Protein AF-A0A4P0Y7L8-F1 (afdb_monomer_lite)

Organism: Klebsiella pneumoniae (NCBI:txid573)

pLDDT: mean 79.41, std 16.51, range [43.91, 97.44]

InterPro domains:
  IPR002771 Multiple antibiotic resistance (MarC)-related [PF01914] (6-114)
  IPR002771 Multiple antibiotic resistance (MarC)-related [PTHR33508] (1-113)

Foldseek 3Di:
DVVVVVVVVVVCVVVCVVVVVVVVVVVLCVVCVPPDPVRSVVVVVVVVVVVVVCVVCCVVVVVVVCVVVVNDPVRVVVVVVVVVVVVVVCVVVVDPDCPCPPVVVVVVVVVPPPVVVVVVVVVVVVVVVVVVPPPPPDD

Radius of gyration: 27.76 Å; chains: 1; bounding box: 78×72×40 Å

Sequence (139 aa):
MFDLFKAIGLGLAVLLPLANPLTTVALFLGLAGNMNNAERNKQALMASVYVFAILMVSWYAGQVVMNTFGISIPGLRIAGGLIVAFIGFRMLFPQQKAHDSMEAKIKSEELQDEPTRQYRLCAAGDAKHRRSGHHRDDY

Secondary structure (DSSP, 8-state):
-HHHHHHHHHHHHHHHHHH-HHHHHHHHHHHHTT--HHHHHHHHHHHHHHHHHHHHHHHHHHHHHHHHHT--HHHHHHHHHHHHHHHHHHHHS------TTSHHHHHHHHHHHHHHHHHHHHHHHHHHHHTTSSS----

Structure (mmCIF, N/CA/C/O backbone):
data_AF-A0A4P0Y7L8-F1
#
_entry.id   AF-A0A4P0Y7L8-F1
#
loop_
_atom_site.group_PDB
_atom_site.id
_atom_site.type_symbol
_atom_site.label_atom_id
_atom_site.label_alt_id
_atom_site.label_comp_id
_atom_site.label_asym_id
_atom_site.label_entity_id
_atom_site.label_seq_id
_atom_site.pdbx_PDB_ins_code
_atom_site.Cartn_x
_atom_site.Cartn_y
_atom_site.Cartn_z
_atom_site.occupancy
_atom_site.B_iso_or_equiv
_atom_site.auth_seq_id
_atom_site.auth_comp_id
_atom_site.auth_asym_id
_atom_site.auth_atom_id
_atom_site.pdbx_PDB_model_num
ATOM 1 N N . MET A 1 1 ? 18.597 -17.460 10.530 1.00 76.44 1 MET A N 1
ATOM 2 C CA . MET A 1 1 ? 17.924 -16.587 11.526 1.00 76.44 1 MET A CA 1
ATOM 3 C C . MET A 1 1 ? 18.079 -15.109 11.184 1.00 76.44 1 MET A C 1
ATOM 5 O O . MET A 1 1 ? 17.065 -14.437 11.080 1.00 76.44 1 MET A O 1
ATOM 9 N N . PHE A 1 2 ? 19.293 -14.597 10.944 1.00 83.75 2 PHE A N 1
ATOM 10 C CA . PHE A 1 2 ? 19.510 -13.181 10.591 1.00 83.75 2 PHE A CA 1
ATOM 11 C C . PHE A 1 2 ? 18.791 -12.721 9.306 1.00 83.75 2 PHE A C 1
ATOM 13 O O . PHE A 1 2 ? 18.244 -11.621 9.280 1.00 83.75 2 PHE A O 1
ATOM 20 N N . ASP A 1 3 ? 18.698 -13.571 8.280 1.00 91.00 3 ASP A N 1
ATOM 21 C CA . ASP A 1 3 ? 17.967 -13.240 7.043 1.00 91.00 3 ASP A CA 1
ATOM 22 C C . ASP A 1 3 ? 16.465 -13.054 7.264 1.00 91.00 3 ASP A C 1
ATOM 24 O O . ASP A 1 3 ? 15.845 -12.190 6.649 1.00 91.00 3 ASP A O 1
ATOM 28 N N . LEU A 1 4 ? 15.886 -13.815 8.197 1.00 89.81 4 LEU A N 1
ATOM 29 C CA . LEU A 1 4 ? 14.484 -13.686 8.579 1.00 89.81 4 LEU A CA 1
ATOM 30 C C . LEU A 1 4 ? 14.231 -12.332 9.249 1.00 89.81 4 LEU A C 1
ATOM 32 O O . LEU A 1 4 ? 13.300 -11.626 8.872 1.00 89.81 4 LEU A O 1
ATOM 36 N N . PHE A 1 5 ? 15.095 -11.932 10.187 1.00 91.50 5 PHE A N 1
ATOM 37 C CA . PHE A 1 5 ? 15.006 -10.613 10.822 1.00 91.50 5 PHE A CA 1
ATOM 38 C C . PHE A 1 5 ? 15.147 -9.481 9.804 1.00 91.50 5 PHE A C 1
ATOM 40 O O . PHE A 1 5 ? 14.408 -8.501 9.869 1.00 91.50 5 PHE A O 1
ATOM 47 N N . LYS A 1 6 ? 16.046 -9.630 8.827 1.00 91.19 6 LYS A N 1
ATOM 48 C CA . LYS A 1 6 ? 16.237 -8.644 7.761 1.00 91.19 6 LYS A CA 1
ATOM 49 C C . LYS A 1 6 ? 15.017 -8.554 6.841 1.00 91.19 6 LYS A C 1
ATOM 51 O O . LYS A 1 6 ? 14.580 -7.451 6.527 1.00 91.19 6 LYS A O 1
ATOM 56 N N . ALA A 1 7 ? 14.440 -9.691 6.452 1.00 91.50 7 ALA A N 1
ATOM 57 C CA . ALA A 1 7 ? 13.236 -9.736 5.626 1.00 91.50 7 ALA A CA 1
ATOM 58 C C . ALA A 1 7 ? 12.027 -9.112 6.339 1.00 91.50 7 ALA A C 1
ATOM 60 O O . ALA A 1 7 ? 11.323 -8.295 5.750 1.00 91.50 7 ALA A O 1
ATOM 61 N N . ILE A 1 8 ? 11.826 -9.439 7.619 1.00 93.25 8 ILE A N 1
ATOM 62 C CA . ILE A 1 8 ? 10.750 -8.865 8.437 1.00 93.25 8 ILE A CA 1
ATOM 63 C C . ILE A 1 8 ? 10.966 -7.360 8.626 1.00 93.25 8 ILE A C 1
ATOM 65 O O . ILE A 1 8 ? 10.043 -6.580 8.406 1.00 93.25 8 ILE A O 1
ATOM 69 N N . GLY A 1 9 ? 12.186 -6.937 8.971 1.00 93.75 9 GLY A N 1
ATOM 70 C CA . GLY A 1 9 ? 12.519 -5.526 9.167 1.00 93.75 9 GLY A CA 1
ATOM 71 C C . GLY A 1 9 ? 12.298 -4.685 7.908 1.00 93.75 9 GLY A C 1
ATOM 72 O O . GLY A 1 9 ? 11.662 -3.634 7.975 1.00 93.75 9 GLY A O 1
ATOM 73 N N . LEU A 1 10 ? 12.748 -5.171 6.746 1.00 91.56 10 LEU A N 1
ATOM 74 C CA . LEU A 1 10 ? 12.509 -4.504 5.462 1.00 91.56 10 LEU A CA 1
ATOM 75 C C . LEU A 1 10 ? 11.022 -4.486 5.092 1.00 91.56 10 LEU A C 1
ATOM 77 O O . LEU A 1 10 ? 10.522 -3.463 4.629 1.00 91.56 10 LEU A O 1
ATOM 81 N N . GLY A 1 11 ? 10.307 -5.589 5.325 1.00 90.75 11 GLY A N 1
ATOM 82 C CA . GLY A 1 11 ? 8.868 -5.668 5.081 1.00 90.75 11 GLY A CA 1
ATOM 83 C C . GLY A 1 11 ? 8.090 -4.631 5.891 1.00 90.75 11 GLY A C 1
ATOM 84 O O . GLY A 1 11 ? 7.285 -3.894 5.326 1.00 90.75 11 GLY A O 1
ATOM 85 N N . LEU A 1 12 ? 8.379 -4.516 7.190 1.00 91.69 12 LEU A N 1
ATOM 86 C CA . LEU A 1 12 ? 7.750 -3.532 8.074 1.00 91.69 12 LEU A CA 1
ATOM 87 C C . LEU A 1 12 ? 8.082 -2.090 7.674 1.00 91.69 12 LEU A C 1
ATOM 89 O O . LEU A 1 12 ? 7.186 -1.248 7.644 1.00 91.69 12 LEU A O 1
ATOM 93 N N . ALA A 1 13 ? 9.339 -1.814 7.317 1.00 91.19 13 ALA A N 1
ATOM 94 C CA . ALA A 1 13 ? 9.763 -0.488 6.872 1.00 91.19 13 ALA A CA 1
ATOM 95 C C . ALA A 1 13 ? 9.021 -0.024 5.607 1.00 91.19 13 ALA A C 1
ATOM 97 O O . ALA A 1 13 ? 8.693 1.154 5.491 1.00 91.19 13 ALA A O 1
ATOM 98 N N . VAL A 1 14 ? 8.723 -0.940 4.680 1.00 89.88 14 VAL A N 1
ATOM 99 C CA . VAL A 1 14 ? 7.952 -0.635 3.461 1.00 89.88 14 VAL A CA 1
ATOM 100 C C . VAL A 1 14 ? 6.450 -0.542 3.748 1.00 89.88 14 VAL A C 1
ATOM 102 O O . VAL A 1 14 ? 5.770 0.323 3.198 1.00 89.88 14 VAL A O 1
ATOM 105 N N . LEU A 1 15 ? 5.922 -1.404 4.621 1.00 89.25 15 LEU A N 1
ATOM 106 C CA . LEU A 1 15 ? 4.500 -1.426 4.974 1.00 89.25 15 LEU A CA 1
ATOM 107 C C . LEU A 1 15 ? 4.052 -0.186 5.749 1.00 89.25 15 LEU A C 1
ATOM 109 O O . LEU A 1 15 ? 2.923 0.256 5.560 1.00 89.25 15 LEU A O 1
ATOM 113 N N . LEU A 1 16 ? 4.906 0.378 6.605 1.00 89.31 16 LEU A N 1
ATOM 114 C CA . LEU A 1 16 ? 4.543 1.502 7.469 1.00 89.31 16 LEU A CA 1
ATOM 115 C C . LEU A 1 16 ? 4.048 2.743 6.689 1.00 89.31 16 LEU A C 1
ATOM 117 O O . LEU A 1 16 ? 2.930 3.190 6.957 1.00 89.31 16 LEU A O 1
ATOM 121 N N . PRO A 1 17 ? 4.799 3.292 5.712 1.00 85.38 17 PRO A N 1
ATOM 122 C CA . PRO A 1 17 ? 4.315 4.403 4.895 1.00 85.38 17 PRO A CA 1
ATOM 123 C C . PRO A 1 17 ? 3.206 3.981 3.924 1.00 85.38 17 PRO A C 1
ATOM 125 O O . PRO A 1 17 ? 2.338 4.791 3.618 1.00 85.38 17 PRO A O 1
ATOM 128 N N . LEU A 1 18 ? 3.204 2.724 3.463 1.00 86.06 18 LEU A N 1
ATOM 129 C CA . LEU A 1 18 ? 2.196 2.213 2.531 1.00 86.06 18 LEU A CA 1
ATOM 130 C C . LEU A 1 18 ? 0.803 2.132 3.168 1.00 86.06 18 LEU A C 1
ATOM 132 O O . LEU A 1 18 ? -0.176 2.564 2.570 1.00 86.06 18 LEU A O 1
ATOM 136 N N . ALA A 1 19 ? 0.714 1.567 4.372 1.00 89.25 19 ALA A N 1
ATOM 137 C CA . ALA A 1 19 ? -0.543 1.431 5.100 1.00 89.25 19 ALA A CA 1
ATOM 138 C C . ALA A 1 19 ? -0.978 2.747 5.759 1.00 89.25 19 ALA A C 1
ATOM 140 O O . ALA A 1 19 ? -2.155 2.902 6.074 1.00 89.25 19 ALA A O 1
ATOM 141 N N . ASN A 1 20 ? -0.029 3.663 6.003 1.00 90.50 20 ASN A N 1
ATOM 142 C CA . ASN A 1 20 ? -0.222 4.930 6.705 1.00 90.50 20 ASN A CA 1
ATOM 143 C C . ASN A 1 20 ? -1.252 4.820 7.860 1.00 90.50 20 ASN A C 1
ATOM 145 O O . ASN A 1 20 ? -2.337 5.420 7.819 1.00 90.50 20 ASN A O 1
ATOM 149 N N . PRO A 1 21 ? -0.953 3.998 8.885 1.00 89.06 21 PRO A N 1
ATOM 150 C CA . PRO A 1 21 ? -1.917 3.670 9.932 1.00 89.06 21 PRO A CA 1
ATOM 151 C C . PRO A 1 21 ? -2.317 4.900 10.755 1.00 89.06 21 PRO A C 1
ATOM 153 O O . PRO A 1 21 ? -3.459 4.989 11.191 1.00 89.06 21 PRO A O 1
ATOM 156 N N . LEU A 1 22 ? -1.412 5.873 10.919 1.00 90.06 22 LEU A N 1
ATOM 157 C CA . LEU A 1 22 ? -1.674 7.126 11.634 1.00 90.06 22 LEU A CA 1
ATOM 158 C C . LEU A 1 22 ? -2.803 7.928 10.980 1.00 90.06 22 LEU A C 1
ATOM 160 O O . LEU A 1 22 ? -3.785 8.255 11.648 1.00 90.06 22 LEU A O 1
ATOM 164 N N . THR A 1 23 ? -2.702 8.198 9.675 1.00 89.50 23 THR A N 1
ATOM 165 C CA . THR A 1 23 ? -3.762 8.908 8.946 1.00 89.50 23 THR A CA 1
ATOM 166 C C . THR A 1 23 ? -5.051 8.098 8.924 1.00 89.50 23 THR A C 1
ATOM 168 O O . THR A 1 23 ? -6.120 8.663 9.133 1.00 89.50 23 THR A O 1
ATOM 171 N N . THR A 1 24 ? -4.965 6.779 8.739 1.00 89.12 24 THR A N 1
ATOM 172 C CA . THR A 1 24 ? -6.149 5.909 8.696 1.00 89.12 24 THR A CA 1
ATOM 173 C C . THR A 1 24 ? -6.917 5.917 10.019 1.00 89.12 24 THR A C 1
ATOM 175 O O . THR A 1 24 ? -8.140 6.049 10.014 1.00 89.12 24 THR A O 1
ATOM 178 N N . VAL A 1 25 ? -6.226 5.826 11.160 1.00 91.19 25 VAL A N 1
ATOM 179 C CA . VAL A 1 25 ? -6.861 5.877 12.487 1.00 91.19 25 VAL A CA 1
ATOM 180 C C . VAL A 1 25 ? -7.466 7.254 12.754 1.00 91.19 25 VAL A C 1
ATOM 182 O O . VAL A 1 25 ? -8.604 7.325 13.216 1.00 91.19 25 VAL A O 1
ATOM 185 N N . ALA A 1 26 ? -6.747 8.337 12.440 1.00 90.75 26 ALA A N 1
ATOM 186 C CA . ALA A 1 26 ? -7.251 9.698 12.619 1.00 90.75 26 ALA A CA 1
ATOM 187 C C . ALA A 1 26 ? -8.499 9.963 11.759 1.00 90.75 26 ALA A C 1
ATOM 189 O O . ALA A 1 26 ? -9.503 10.464 12.265 1.00 90.75 26 ALA A O 1
ATOM 190 N N . LEU A 1 27 ? -8.466 9.553 10.488 1.00 90.00 27 LEU A N 1
ATOM 191 C CA . LEU A 1 27 ? -9.600 9.644 9.572 1.00 90.00 27 LEU A CA 1
ATOM 192 C C . LEU A 1 27 ? -10.785 8.819 10.077 1.00 90.00 27 LEU A C 1
ATOM 194 O O . LEU A 1 27 ? -11.904 9.320 10.139 1.00 90.00 27 LEU A O 1
ATOM 198 N N . PHE A 1 28 ? -10.547 7.571 10.484 1.00 88.56 28 PHE A N 1
ATOM 199 C CA . PHE A 1 28 ? -11.602 6.715 11.015 1.00 88.56 28 PHE A CA 1
ATOM 200 C C . PHE A 1 28 ? -12.240 7.310 12.270 1.00 88.56 28 PHE A C 1
ATOM 202 O O . PHE A 1 28 ? -13.456 7.259 12.407 1.00 88.56 28 PHE A O 1
ATOM 209 N N . LEU A 1 29 ? -11.451 7.899 13.173 1.00 88.88 29 LEU A N 1
ATOM 210 C CA . LEU A 1 29 ? -11.976 8.529 14.383 1.00 88.88 29 LEU A CA 1
ATOM 211 C C . LEU A 1 29 ? -12.785 9.796 14.065 1.00 88.88 29 LEU A C 1
ATOM 213 O O . LEU A 1 29 ? -13.832 10.004 14.672 1.00 88.88 29 LEU A O 1
ATOM 217 N N . GLY A 1 30 ? -12.346 10.588 13.081 1.00 88.94 30 GLY A N 1
ATOM 218 C CA . GLY A 1 30 ? -13.092 11.745 12.581 1.00 88.94 30 GLY A CA 1
ATOM 219 C C . GLY A 1 30 ? -14.432 11.363 11.946 1.00 88.94 30 GLY A C 1
ATOM 220 O O . GLY A 1 30 ? -15.441 12.007 12.213 1.00 88.94 30 GLY A O 1
ATOM 221 N N . LEU A 1 31 ? -14.467 10.278 11.166 1.00 86.19 31 LEU A N 1
ATOM 222 C CA . LEU A 1 31 ? -15.697 9.771 10.544 1.00 86.19 31 LEU A CA 1
ATOM 223 C C . LEU A 1 31 ? -16.620 9.055 11.543 1.00 86.19 31 LEU A C 1
ATOM 225 O O . LEU A 1 31 ? -17.839 9.114 11.416 1.00 86.19 31 LEU A O 1
ATOM 229 N N . ALA A 1 32 ? -16.052 8.382 12.546 1.00 86.44 32 ALA A N 1
ATOM 230 C CA . ALA A 1 32 ? -16.804 7.598 13.523 1.00 86.44 32 ALA A CA 1
ATOM 231 C C . ALA A 1 32 ? -17.355 8.420 14.700 1.00 86.44 32 ALA A C 1
ATOM 233 O O . ALA A 1 32 ? -18.034 7.849 15.551 1.00 86.44 32 ALA A O 1
ATOM 234 N N . GLY A 1 33 ? -17.084 9.729 14.771 1.00 80.25 33 GLY A N 1
ATOM 235 C CA . GLY A 1 33 ? -17.429 10.574 15.922 1.00 80.25 33 GLY A CA 1
ATOM 236 C C . GLY A 1 33 ? -18.921 10.615 16.280 1.00 80.25 33 GLY A C 1
ATOM 237 O O . GLY A 1 33 ? -19.251 10.784 17.449 1.00 80.25 33 GLY A O 1
ATOM 238 N N . ASN A 1 34 ? -19.813 10.408 15.305 1.00 81.94 34 ASN A N 1
ATOM 239 C CA . ASN A 1 34 ? -21.267 10.386 15.512 1.00 81.94 34 ASN A CA 1
ATOM 240 C C . ASN A 1 34 ? -21.884 8.971 15.435 1.00 81.94 34 ASN A C 1
ATOM 242 O O . ASN A 1 34 ? -23.103 8.832 15.424 1.00 81.94 34 ASN A O 1
ATOM 246 N N . MET A 1 35 ? -21.066 7.915 15.332 1.00 88.12 35 MET A N 1
ATOM 247 C CA . MET A 1 35 ? -21.543 6.534 15.171 1.00 88.12 35 MET A CA 1
ATOM 248 C C . MET A 1 35 ? -21.666 5.830 16.523 1.00 88.12 35 MET A C 1
ATOM 250 O O . MET A 1 35 ? -20.763 5.910 17.360 1.00 88.12 35 MET A O 1
ATOM 254 N N . ASN A 1 36 ? -22.729 5.049 16.720 1.00 89.12 36 ASN A N 1
ATOM 255 C CA . ASN A 1 36 ? -22.820 4.171 17.886 1.00 89.12 36 ASN A CA 1
ATOM 256 C C . ASN A 1 36 ? -21.837 2.982 17.757 1.00 89.12 36 ASN A C 1
ATOM 258 O O . ASN A 1 36 ? -21.418 2.607 16.659 1.00 89.12 36 ASN A O 1
ATOM 262 N N . ASN A 1 37 ? -21.495 2.326 18.871 1.00 87.00 37 ASN A N 1
ATOM 263 C CA . ASN A 1 37 ? -20.534 1.213 18.913 1.00 87.00 37 ASN A CA 1
ATOM 264 C C . ASN A 1 37 ? -20.880 0.075 17.933 1.00 87.00 37 ASN A C 1
ATOM 266 O O . ASN A 1 37 ? -19.991 -0.486 17.291 1.00 87.00 37 ASN A O 1
ATOM 270 N N . ALA A 1 38 ? -22.170 -0.239 17.779 1.00 90.06 38 ALA A N 1
ATOM 271 C CA . ALA A 1 38 ? -22.639 -1.262 16.845 1.00 90.06 38 ALA A CA 1
ATOM 272 C C . ALA A 1 38 ? -22.401 -0.869 15.375 1.00 90.06 38 ALA A C 1
ATOM 274 O O . ALA A 1 38 ? -21.949 -1.689 14.573 1.00 90.06 38 ALA A O 1
ATOM 275 N N . GLU A 1 39 ? -22.655 0.392 15.025 1.00 88.75 39 GLU A N 1
ATOM 276 C CA . GLU A 1 39 ? -22.456 0.917 13.671 1.00 88.75 39 GLU A CA 1
ATOM 277 C C . GLU A 1 39 ? -20.970 1.013 13.339 1.00 88.75 39 GLU A C 1
ATOM 279 O O . GLU A 1 39 ? -20.549 0.612 12.255 1.00 88.75 39 GLU A O 1
ATOM 284 N N . ARG A 1 40 ? -20.158 1.462 14.301 1.00 89.94 40 ARG A N 1
ATOM 285 C CA . ARG A 1 40 ? -18.702 1.531 14.171 1.00 89.94 40 ARG A CA 1
ATOM 286 C C . ARG A 1 40 ? -18.092 0.153 13.909 1.00 89.94 40 ARG A C 1
ATOM 288 O O . ARG A 1 40 ? -17.245 0.020 13.028 1.00 89.94 40 ARG A O 1
ATOM 295 N N . ASN A 1 41 ? -18.542 -0.878 14.628 1.00 91.38 41 ASN A N 1
ATOM 296 C CA . ASN A 1 41 ? -18.055 -2.245 14.431 1.00 91.38 41 ASN A CA 1
ATOM 297 C C . ASN A 1 41 ? -18.502 -2.826 13.080 1.00 91.38 41 ASN A C 1
ATOM 299 O O . ASN A 1 41 ? -17.711 -3.451 12.375 1.00 91.38 41 ASN A O 1
ATOM 303 N N . LYS A 1 42 ? -19.750 -2.561 12.670 1.00 92.88 42 LYS A N 1
ATOM 304 C CA . LYS A 1 42 ? -20.244 -2.940 11.339 1.00 92.88 42 LYS A CA 1
ATOM 305 C C . LYS A 1 42 ? -19.429 -2.269 10.231 1.00 92.88 42 LYS A C 1
ATOM 307 O O . LYS A 1 42 ? -19.064 -2.933 9.265 1.00 92.88 42 LYS A O 1
ATOM 312 N N . GLN A 1 43 ? -19.115 -0.984 10.378 1.00 92.81 43 GLN A N 1
ATOM 313 C CA . GLN A 1 43 ? -18.313 -0.241 9.409 1.00 92.81 43 GLN A CA 1
ATOM 314 C C . GLN A 1 43 ? -16.884 -0.782 9.323 1.00 92.81 43 GLN A C 1
ATOM 316 O O . GLN A 1 43 ? -16.373 -0.963 8.220 1.00 92.81 43 GLN A O 1
ATOM 321 N N . ALA A 1 44 ? -16.262 -1.091 10.464 1.00 91.06 44 ALA A N 1
ATOM 322 C CA . ALA A 1 44 ? -14.944 -1.719 10.501 1.00 91.06 44 ALA A CA 1
ATOM 323 C C . ALA A 1 44 ? -14.948 -3.078 9.781 1.00 91.06 44 ALA A C 1
ATOM 325 O O . ALA A 1 44 ? -14.070 -3.340 8.961 1.00 91.06 44 ALA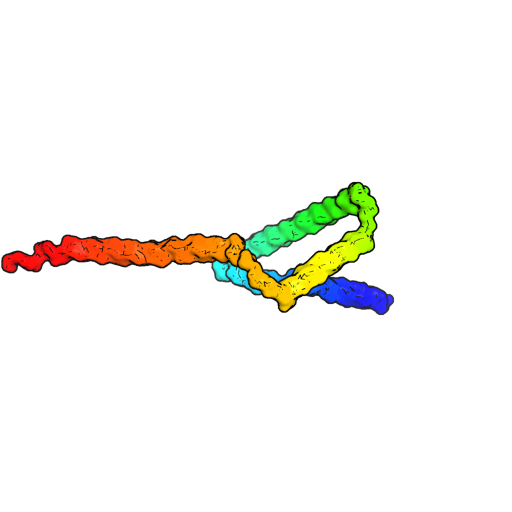 A O 1
ATOM 326 N N . LEU A 1 45 ? -15.975 -3.901 10.014 1.00 95.00 45 LEU A N 1
ATOM 327 C CA . LEU A 1 45 ? -16.125 -5.196 9.353 1.00 95.00 45 LEU A CA 1
ATOM 328 C C . LEU A 1 45 ? -16.307 -5.048 7.839 1.00 95.00 45 LEU A C 1
ATOM 330 O O . LEU A 1 45 ? -15.626 -5.727 7.073 1.00 95.00 45 LEU A O 1
ATOM 334 N N . MET A 1 46 ? -17.168 -4.130 7.394 1.00 94.88 46 MET A N 1
ATOM 335 C CA . MET A 1 46 ? -17.348 -3.852 5.965 1.00 94.88 46 MET A CA 1
ATOM 336 C C . MET A 1 46 ? -16.052 -3.352 5.322 1.00 94.88 46 MET A C 1
ATOM 338 O O . MET A 1 46 ? -15.682 -3.825 4.250 1.00 94.88 46 MET A O 1
ATOM 342 N N . ALA A 1 47 ? -15.319 -2.461 5.994 1.00 92.94 47 ALA A N 1
ATOM 343 C CA . ALA A 1 47 ? -14.019 -1.996 5.525 1.00 92.94 47 ALA A CA 1
ATOM 344 C C . ALA A 1 47 ? -13.021 -3.156 5.379 1.00 92.94 47 ALA A C 1
ATOM 346 O O . ALA A 1 47 ? -12.355 -3.260 4.350 1.00 92.94 47 ALA A O 1
ATOM 347 N N . SER A 1 48 ? -12.955 -4.070 6.353 1.00 94.56 48 SER A N 1
ATOM 348 C CA . SER A 1 48 ? -12.116 -5.270 6.255 1.00 94.56 48 SER A CA 1
ATOM 349 C C . SER A 1 48 ? -12.515 -6.169 5.081 1.00 94.56 48 SER A C 1
ATOM 351 O O . SER A 1 48 ? -11.638 -6.645 4.361 1.00 94.56 48 SER A O 1
ATOM 353 N N . VAL A 1 49 ? -13.817 -6.365 4.845 1.00 97.44 49 VAL A N 1
ATOM 354 C CA . VAL A 1 49 ? -14.320 -7.147 3.702 1.00 97.44 49 VAL A CA 1
ATOM 355 C C . VAL A 1 49 ? -13.938 -6.491 2.376 1.00 97.44 49 VAL A C 1
ATOM 357 O O . VAL A 1 49 ? -13.464 -7.183 1.475 1.00 97.44 49 VAL A O 1
ATOM 360 N N . TYR A 1 50 ? -14.072 -5.169 2.254 1.00 95.81 50 TYR A N 1
ATOM 361 C CA . TYR A 1 50 ? -13.664 -4.450 1.046 1.00 95.81 50 TYR A CA 1
ATOM 362 C C . TYR A 1 50 ? -12.162 -4.549 0.795 1.00 95.81 50 TYR A C 1
ATOM 364 O O . TYR A 1 50 ? -11.759 -4.861 -0.323 1.00 95.81 50 TYR A O 1
ATOM 372 N N . VAL A 1 51 ? -11.331 -4.349 1.822 1.00 94.75 51 VAL A N 1
ATOM 373 C CA . VAL A 1 51 ? -9.874 -4.503 1.698 1.00 94.75 51 VAL A CA 1
ATOM 374 C C . VAL A 1 51 ? -9.526 -5.924 1.261 1.00 94.75 51 VAL A C 1
ATOM 376 O O . VAL A 1 51 ? -8.754 -6.101 0.322 1.00 94.75 51 VAL A O 1
ATOM 379 N N . PHE A 1 52 ? -10.132 -6.938 1.879 1.00 96.69 52 PHE A N 1
ATOM 380 C CA . PHE A 1 52 ? -9.915 -8.331 1.500 1.00 96.69 52 PHE A CA 1
ATOM 381 C C . PHE A 1 52 ? -10.314 -8.607 0.043 1.00 96.69 52 PHE A C 1
ATOM 383 O O . PHE A 1 52 ? -9.540 -9.211 -0.699 1.00 96.69 52 PHE A O 1
ATOM 390 N N . ALA A 1 53 ? -11.480 -8.123 -0.393 1.00 97.44 53 ALA A N 1
ATOM 391 C CA . ALA A 1 53 ? -11.946 -8.283 -1.768 1.00 97.44 53 ALA A CA 1
ATOM 392 C C . ALA A 1 53 ? -11.018 -7.583 -2.775 1.00 97.44 53 ALA A C 1
ATOM 394 O O . ALA A 1 53 ? -10.647 -8.182 -3.783 1.00 97.44 53 ALA A O 1
ATOM 395 N N . ILE A 1 54 ? -10.582 -6.353 -2.484 1.00 96.31 54 ILE A N 1
ATOM 396 C CA . ILE A 1 54 ? -9.640 -5.606 -3.329 1.00 96.31 54 ILE A CA 1
ATOM 397 C C . ILE A 1 54 ? -8.308 -6.351 -3.433 1.00 96.31 54 ILE A C 1
ATOM 399 O O . ILE A 1 54 ? -7.787 -6.499 -4.539 1.00 96.31 54 ILE A O 1
ATOM 403 N N . LEU A 1 55 ? -7.768 -6.853 -2.319 1.00 95.00 55 LEU A N 1
ATOM 404 C CA . LEU A 1 55 ? -6.523 -7.626 -2.315 1.00 95.00 55 LEU A CA 1
ATOM 405 C C . LEU A 1 55 ? -6.662 -8.926 -3.115 1.00 95.00 55 LEU A C 1
ATOM 407 O O . LEU A 1 55 ? -5.783 -9.238 -3.917 1.00 95.00 55 LEU A O 1
ATOM 411 N N . MET A 1 56 ? -7.772 -9.649 -2.949 1.00 97.06 56 MET A N 1
ATOM 412 C CA . MET A 1 56 ? -8.053 -10.878 -3.693 1.00 97.06 56 MET A CA 1
ATOM 413 C C . MET A 1 56 ? -8.126 -10.607 -5.200 1.00 97.06 56 MET A C 1
ATOM 415 O O . MET A 1 56 ? -7.433 -11.257 -5.983 1.00 97.06 56 MET A O 1
ATOM 419 N N . VAL A 1 57 ? -8.933 -9.630 -5.616 1.00 97.31 57 VAL A N 1
ATOM 420 C CA . VAL A 1 57 ? -9.083 -9.270 -7.033 1.00 97.31 57 VAL A CA 1
ATOM 421 C C . VAL A 1 57 ? -7.752 -8.798 -7.607 1.00 97.31 57 VAL A C 1
ATOM 423 O O . VAL A 1 57 ? -7.361 -9.252 -8.678 1.00 97.31 57 VAL A O 1
ATOM 426 N N . SER A 1 58 ? -7.020 -7.949 -6.884 1.00 94.25 58 SER A N 1
ATOM 427 C CA . SER A 1 58 ? -5.712 -7.447 -7.321 1.00 94.25 58 SER A CA 1
ATOM 428 C C . SER A 1 58 ? -4.686 -8.567 -7.469 1.00 94.25 58 SER A C 1
ATOM 430 O O . SER A 1 58 ? -3.869 -8.524 -8.386 1.00 94.25 58 SER A O 1
ATOM 432 N N . TRP A 1 59 ? -4.737 -9.588 -6.610 1.00 93.81 59 TRP A N 1
ATOM 433 C CA . TRP A 1 59 ? -3.867 -10.757 -6.710 1.00 93.81 59 TRP A CA 1
ATOM 434 C C . TRP A 1 59 ? -4.094 -11.523 -8.018 1.00 93.81 59 TRP A C 1
ATOM 436 O O . TRP A 1 59 ? -3.147 -11.755 -8.773 1.00 93.81 59 TRP A O 1
ATOM 446 N N . TYR A 1 60 ? -5.347 -11.874 -8.320 1.00 95.56 60 TYR A N 1
ATOM 447 C CA . TYR A 1 60 ? -5.682 -12.609 -9.544 1.00 95.56 60 TYR A CA 1
ATOM 448 C C . TYR A 1 60 ? -5.486 -11.754 -10.800 1.00 95.56 60 TYR A C 1
ATOM 450 O O . TYR A 1 60 ? -4.845 -12.192 -11.755 1.00 95.56 60 TYR A O 1
ATOM 458 N N . ALA A 1 61 ? -5.977 -10.514 -10.788 1.00 93.81 61 ALA A N 1
ATOM 459 C CA . ALA A 1 61 ? -5.823 -9.585 -11.903 1.00 93.81 61 ALA A CA 1
ATOM 460 C C . ALA A 1 61 ? -4.345 -9.287 -12.187 1.00 93.81 61 ALA A C 1
ATOM 462 O O . ALA A 1 61 ? -3.937 -9.263 -13.345 1.00 93.81 61 ALA A O 1
ATOM 463 N N . GLY A 1 62 ? -3.523 -9.130 -11.145 1.00 91.06 62 GLY A N 1
ATOM 464 C CA . GLY A 1 62 ? -2.086 -8.915 -11.282 1.00 91.06 62 GLY A CA 1
ATOM 465 C C . GLY A 1 62 ? -1.401 -10.046 -12.045 1.00 91.06 62 GLY A C 1
ATOM 466 O O . GLY A 1 62 ? -0.612 -9.775 -12.948 1.00 91.06 62 GLY A O 1
ATOM 467 N N . GLN A 1 63 ? -1.735 -11.307 -11.750 1.00 90.50 63 GLN A N 1
ATOM 468 C CA . GLN A 1 63 ? -1.195 -12.450 -12.498 1.00 90.50 63 GLN A CA 1
ATOM 469 C C . GLN A 1 63 ? -1.602 -12.427 -13.974 1.00 90.50 63 GLN A C 1
ATOM 471 O O . GLN A 1 63 ? -0.749 -12.607 -14.844 1.00 90.50 63 GLN A O 1
ATOM 476 N N . VAL A 1 64 ? -2.880 -12.161 -14.260 1.00 92.00 64 VAL A N 1
ATOM 477 C CA . VAL A 1 64 ? -3.394 -12.078 -15.637 1.00 92.00 64 VAL A CA 1
ATOM 478 C C . VAL A 1 64 ? -2.689 -10.970 -16.421 1.00 92.00 64 VAL A C 1
ATOM 480 O O . VAL A 1 64 ? -2.235 -11.199 -17.543 1.00 92.00 64 VAL A O 1
ATOM 483 N N . VAL A 1 65 ? -2.546 -9.786 -15.822 1.00 90.75 65 VAL A N 1
ATOM 484 C CA . VAL A 1 65 ? -1.860 -8.639 -16.430 1.00 90.75 65 VAL A CA 1
ATOM 485 C C . VAL A 1 65 ? -0.394 -8.972 -16.700 1.00 90.75 65 VAL A C 1
ATOM 487 O O . VAL A 1 65 ? 0.061 -8.827 -17.833 1.00 90.75 65 VAL A O 1
ATOM 490 N N . MET A 1 66 ? 0.340 -9.481 -15.706 1.00 90.62 66 MET A N 1
ATOM 491 C CA . MET A 1 66 ? 1.752 -9.845 -15.880 1.00 90.62 66 MET A CA 1
ATOM 492 C C . MET A 1 66 ? 1.945 -10.867 -17.005 1.00 90.62 66 MET A C 1
ATOM 494 O O . MET A 1 66 ? 2.844 -10.697 -17.827 1.00 90.62 66 MET A O 1
ATOM 498 N N . ASN A 1 67 ? 1.071 -11.875 -17.091 1.00 88.25 67 ASN A N 1
ATOM 499 C CA . ASN A 1 67 ? 1.147 -12.900 -18.130 1.00 88.25 67 ASN A CA 1
ATOM 500 C C . ASN A 1 67 ? 0.792 -12.359 -19.526 1.00 88.25 67 ASN A C 1
ATOM 502 O O . ASN A 1 67 ? 1.419 -12.743 -20.506 1.00 88.25 67 ASN A O 1
ATOM 506 N N . THR A 1 68 ? -0.171 -11.437 -19.622 1.00 88.19 68 THR A N 1
ATOM 507 C CA . THR A 1 68 ? -0.598 -10.844 -20.904 1.00 88.19 68 THR A CA 1
ATOM 508 C C . THR A 1 68 ? 0.474 -9.931 -21.497 1.00 88.19 68 THR A C 1
ATOM 510 O O . THR A 1 68 ? 0.714 -9.959 -22.700 1.00 88.19 68 THR A O 1
ATOM 513 N N . PHE A 1 69 ? 1.145 -9.137 -20.658 1.00 85.94 69 PHE A N 1
ATOM 514 C CA . PHE A 1 69 ? 2.211 -8.233 -21.102 1.00 85.94 69 PHE A CA 1
ATOM 515 C C . PHE A 1 69 ? 3.604 -8.884 -21.117 1.00 85.94 69 PHE A C 1
ATOM 517 O O . PHE A 1 69 ? 4.569 -8.239 -21.523 1.00 85.94 69 PHE A O 1
ATOM 524 N N . GLY A 1 70 ? 3.739 -10.132 -20.653 1.00 84.38 70 GLY A N 1
ATOM 525 C CA . GLY A 1 70 ? 5.037 -10.798 -20.504 1.00 84.38 70 GLY A CA 1
ATOM 526 C C . GLY A 1 70 ? 5.974 -10.091 -19.514 1.00 84.38 70 GLY A C 1
ATOM 527 O O . GLY A 1 70 ? 7.195 -10.185 -19.639 1.00 84.38 70 GLY A O 1
ATOM 528 N N . ILE A 1 71 ? 5.424 -9.346 -18.547 1.00 86.94 71 ILE A N 1
ATOM 529 C CA . ILE A 1 71 ? 6.199 -8.551 -17.585 1.00 86.94 71 ILE A CA 1
ATOM 530 C C . ILE A 1 71 ? 6.550 -9.410 -16.373 1.00 86.94 71 ILE A C 1
ATOM 532 O O . ILE A 1 71 ? 5.707 -10.089 -15.788 1.00 86.94 71 ILE A O 1
ATOM 536 N N . SER A 1 72 ? 7.809 -9.331 -15.949 1.00 87.56 72 SER A N 1
ATOM 537 C CA . SER A 1 72 ? 8.296 -10.015 -14.758 1.00 87.56 72 SER A CA 1
ATOM 538 C C . SER A 1 72 ? 7.989 -9.224 -13.476 1.00 87.56 72 SER A C 1
ATOM 540 O O . SER A 1 72 ? 7.948 -7.991 -13.473 1.00 87.56 72 SER A O 1
ATOM 542 N N . ILE A 1 73 ? 7.837 -9.926 -12.346 1.00 88.69 73 ILE A N 1
ATOM 543 C CA . ILE A 1 73 ? 7.665 -9.295 -11.022 1.00 88.69 73 ILE A CA 1
ATOM 544 C C . ILE A 1 73 ? 8.762 -8.250 -10.718 1.00 88.69 73 ILE A C 1
ATOM 546 O O . ILE A 1 73 ? 8.424 -7.182 -10.201 1.00 88.69 73 ILE A O 1
ATOM 550 N N . PRO A 1 74 ? 10.052 -8.478 -11.050 1.00 90.38 74 PRO A N 1
ATOM 551 C CA . PRO A 1 74 ? 11.083 -7.447 -10.934 1.00 90.38 74 PRO A CA 1
ATOM 552 C C . PRO A 1 74 ? 10.770 -6.160 -11.710 1.00 90.38 74 PRO A C 1
ATOM 554 O O . PRO A 1 74 ? 10.938 -5.074 -11.158 1.00 90.38 74 PRO A O 1
ATOM 557 N N . GLY A 1 75 ? 10.267 -6.262 -12.946 1.00 90.25 75 GLY A N 1
ATOM 558 C CA . GLY A 1 75 ? 9.900 -5.097 -13.757 1.00 90.25 75 GLY A CA 1
ATOM 559 C C . GLY A 1 75 ? 8.771 -4.280 -13.126 1.00 90.25 75 GLY A C 1
ATOM 560 O O . GLY A 1 75 ? 8.883 -3.060 -12.999 1.00 90.25 75 GLY A O 1
ATOM 561 N N . LEU A 1 76 ? 7.730 -4.960 -12.632 1.00 89.75 76 LEU A N 1
ATOM 562 C CA . LEU A 1 76 ? 6.617 -4.312 -11.933 1.00 89.75 76 LEU A CA 1
ATOM 563 C C . LEU A 1 76 ? 7.077 -3.585 -10.659 1.00 89.75 76 LEU A C 1
ATOM 565 O O . LEU A 1 76 ? 6.620 -2.477 -10.384 1.00 89.75 76 LEU A O 1
ATOM 569 N N . ARG A 1 77 ? 8.009 -4.172 -9.897 1.00 90.44 77 ARG A N 1
ATOM 570 C CA . ARG A 1 77 ? 8.575 -3.537 -8.692 1.00 90.44 77 ARG A CA 1
ATOM 571 C C . ARG A 1 77 ? 9.335 -2.254 -9.015 1.00 90.44 77 ARG A C 1
ATOM 573 O O . ARG A 1 77 ? 9.172 -1.273 -8.296 1.00 90.44 77 ARG A O 1
ATOM 580 N N . ILE A 1 78 ? 10.136 -2.247 -10.084 1.00 93.31 78 ILE A N 1
ATOM 581 C CA . ILE A 1 78 ? 10.868 -1.046 -10.511 1.00 93.31 78 ILE A CA 1
ATOM 582 C C . ILE A 1 78 ? 9.879 0.045 -10.939 1.00 93.31 78 ILE A C 1
ATOM 584 O O . ILE A 1 78 ? 9.964 1.169 -10.449 1.00 93.31 78 ILE A O 1
ATOM 588 N N . ALA A 1 79 ? 8.901 -0.292 -11.786 1.00 93.00 79 ALA A N 1
ATOM 589 C CA . ALA A 1 79 ? 7.887 0.659 -12.244 1.00 93.00 79 ALA A CA 1
ATOM 590 C C . ALA A 1 79 ? 7.067 1.242 -11.079 1.00 93.00 79 ALA A C 1
ATOM 592 O O . ALA A 1 79 ? 6.930 2.460 -10.961 1.00 93.00 79 ALA A O 1
ATOM 593 N N . GLY A 1 80 ? 6.577 0.387 -10.176 1.00 90.69 80 GLY A N 1
ATOM 594 C CA . GLY A 1 80 ? 5.843 0.818 -8.985 1.00 90.69 80 GLY A CA 1
ATOM 595 C C . GLY A 1 80 ? 6.688 1.696 -8.061 1.00 90.69 80 GLY A C 1
ATOM 596 O O . GLY A 1 80 ? 6.206 2.719 -7.580 1.00 90.69 80 GLY A O 1
ATOM 597 N N . GLY A 1 81 ? 7.967 1.359 -7.871 1.00 90.81 81 GLY A N 1
ATOM 598 C CA . GLY A 1 81 ? 8.901 2.168 -7.087 1.00 90.81 81 GLY A CA 1
ATOM 599 C C . GLY A 1 81 ? 9.100 3.573 -7.659 1.00 90.81 81 GLY A C 1
ATOM 600 O O . GLY A 1 81 ? 9.075 4.544 -6.905 1.00 90.81 81 GLY A O 1
ATOM 601 N N . LEU A 1 82 ? 9.219 3.703 -8.985 1.00 95.50 82 LEU A N 1
ATOM 602 C CA . LEU A 1 82 ? 9.322 5.007 -9.652 1.00 95.50 82 LEU A CA 1
ATOM 603 C C . LEU A 1 82 ? 8.049 5.847 -9.485 1.00 95.50 82 LEU A C 1
ATOM 605 O O . LEU A 1 82 ? 8.144 7.046 -9.230 1.00 95.50 82 LEU A O 1
ATOM 609 N N . ILE A 1 83 ? 6.867 5.228 -9.574 1.00 93.44 83 ILE A N 1
ATOM 610 C CA . ILE A 1 83 ? 5.585 5.915 -9.354 1.00 93.44 83 ILE A CA 1
ATOM 611 C C . ILE A 1 83 ? 5.492 6.433 -7.915 1.00 93.44 83 ILE A C 1
ATOM 613 O O . ILE A 1 83 ? 5.174 7.603 -7.702 1.00 93.44 83 ILE A O 1
ATOM 617 N N . VAL A 1 84 ? 5.806 5.593 -6.925 1.00 91.06 84 VAL A N 1
ATOM 618 C CA . VAL A 1 84 ? 5.783 5.979 -5.505 1.00 91.06 84 VAL A CA 1
ATOM 619 C C . VAL A 1 84 ? 6.794 7.093 -5.226 1.00 91.06 84 VAL A C 1
ATOM 621 O O . VAL A 1 84 ? 6.452 8.072 -4.565 1.00 91.06 84 VAL A O 1
ATOM 624 N N . ALA A 1 85 ? 8.008 6.996 -5.776 1.00 92.00 85 ALA A N 1
ATOM 625 C CA . ALA A 1 85 ? 9.022 8.041 -5.657 1.00 92.00 85 ALA A CA 1
ATOM 626 C C . ALA A 1 85 ? 8.550 9.366 -6.277 1.00 92.00 85 ALA A C 1
ATOM 628 O O . ALA A 1 85 ? 8.729 10.424 -5.676 1.00 92.00 85 ALA A O 1
ATOM 629 N N . PHE A 1 86 ? 7.892 9.316 -7.439 1.00 92.25 86 PHE A N 1
ATOM 630 C CA . PHE A 1 86 ? 7.334 10.498 -8.094 1.00 92.25 86 PHE A CA 1
ATOM 631 C C . PHE A 1 86 ? 6.208 11.145 -7.276 1.00 92.25 86 PHE A C 1
ATOM 633 O O . PHE A 1 86 ? 6.190 12.366 -7.112 1.00 92.25 86 PHE A O 1
ATOM 640 N N . ILE A 1 87 ? 5.292 10.345 -6.721 1.00 89.56 87 ILE A N 1
ATOM 641 C CA . ILE A 1 87 ? 4.229 10.837 -5.831 1.00 89.56 87 ILE A CA 1
ATOM 642 C C . ILE A 1 87 ? 4.842 11.468 -4.574 1.00 89.56 87 ILE A C 1
ATOM 644 O O . ILE A 1 87 ? 4.476 12.587 -4.219 1.00 89.56 87 ILE A O 1
ATOM 648 N N . GLY A 1 88 ? 5.822 10.808 -3.952 1.00 89.31 88 GLY A N 1
ATOM 649 C CA . GLY A 1 88 ? 6.537 11.337 -2.789 1.00 89.31 88 GLY A CA 1
ATOM 650 C C . GLY A 1 88 ? 7.264 12.652 -3.086 1.00 89.31 88 GLY A C 1
ATOM 651 O O . GLY A 1 88 ? 7.177 13.598 -2.306 1.00 89.31 88 GLY A O 1
ATOM 652 N N . PHE A 1 89 ? 7.906 12.766 -4.252 1.00 91.31 89 PHE A N 1
ATOM 653 C CA . PHE A 1 89 ? 8.561 14.005 -4.678 1.00 91.31 89 PHE A CA 1
ATOM 654 C C . PHE A 1 89 ? 7.558 15.154 -4.855 1.00 91.31 89 PHE A C 1
ATOM 656 O O . PHE A 1 89 ? 7.814 16.280 -4.426 1.00 91.31 89 PHE A O 1
ATOM 663 N N . ARG A 1 90 ? 6.377 14.865 -5.419 1.00 88.19 90 ARG A N 1
ATOM 664 C CA . ARG A 1 90 ? 5.279 15.839 -5.533 1.00 88.19 90 ARG A CA 1
ATOM 665 C C . ARG A 1 90 ? 4.680 16.236 -4.187 1.00 88.19 90 ARG A C 1
ATOM 667 O O . ARG A 1 90 ? 4.192 17.354 -4.076 1.00 88.19 90 ARG A O 1
ATOM 674 N N . MET A 1 91 ? 4.696 15.350 -3.192 1.00 86.44 91 MET A N 1
ATOM 675 C CA . MET A 1 91 ? 4.268 15.680 -1.829 1.00 86.44 91 MET A CA 1
ATOM 676 C C . MET A 1 91 ? 5.265 16.603 -1.120 1.00 86.44 91 MET A C 1
ATOM 678 O O . MET A 1 91 ? 4.841 17.466 -0.359 1.00 86.44 91 MET A O 1
ATOM 682 N N . LEU A 1 92 ? 6.570 16.449 -1.378 1.00 87.81 92 LEU A N 1
ATOM 683 C CA . LEU A 1 92 ? 7.612 17.299 -0.789 1.00 87.81 92 LEU A CA 1
ATOM 684 C C . LEU A 1 92 ? 7.665 18.694 -1.430 1.00 87.81 92 LEU A C 1
ATOM 686 O O . LEU A 1 92 ? 7.885 19.686 -0.739 1.00 87.81 92 LEU A O 1
ATOM 690 N N . PHE A 1 93 ? 7.427 18.770 -2.741 1.00 88.12 93 PHE A N 1
ATOM 691 C CA . PHE A 1 93 ? 7.331 20.022 -3.492 1.00 88.12 93 PHE A CA 1
ATOM 692 C C . PHE A 1 93 ? 5.944 20.148 -4.128 1.00 88.12 93 PHE A C 1
ATOM 694 O O . PHE A 1 93 ? 5.805 19.974 -5.347 1.00 88.12 93 PHE A O 1
ATOM 701 N N . PRO A 1 94 ? 4.902 20.427 -3.324 1.00 79.31 94 PRO A N 1
ATOM 702 C CA . PRO A 1 94 ? 3.555 20.570 -3.838 1.00 79.31 94 PRO A CA 1
ATOM 703 C C . PRO A 1 94 ? 3.517 21.758 -4.797 1.00 79.31 94 PRO A C 1
ATOM 705 O O . PRO A 1 94 ? 3.570 22.921 -4.405 1.00 79.31 94 PRO A O 1
ATOM 708 N N . GLN A 1 95 ? 3.431 21.459 -6.092 1.00 66.62 95 GLN A N 1
ATOM 709 C CA . GLN A 1 95 ? 3.021 22.444 -7.082 1.00 66.62 95 GLN A CA 1
ATOM 710 C C . GLN A 1 95 ? 1.611 22.874 -6.681 1.00 66.62 95 GLN A C 1
ATOM 712 O O . GLN A 1 95 ? 0.748 22.005 -6.545 1.00 66.62 95 GLN A O 1
ATOM 717 N N . GLN A 1 96 ? 1.376 24.171 -6.476 1.00 60.34 96 GLN A N 1
ATOM 718 C CA . GLN A 1 96 ? 0.050 24.737 -6.216 1.00 60.34 96 GLN A CA 1
ATOM 719 C C . GLN A 1 96 ? -0.862 24.442 -7.416 1.00 60.34 96 GLN A C 1
ATOM 721 O O . GLN A 1 96 ? -1.011 25.236 -8.340 1.00 60.34 96 GLN A O 1
ATOM 726 N N . LYS A 1 97 ? -1.429 23.241 -7.450 1.00 54.09 97 LYS A N 1
ATOM 727 C CA . LYS A 1 97 ? -2.485 22.837 -8.364 1.00 54.09 97 LYS A CA 1
ATOM 728 C C . LYS A 1 97 ? -3.642 22.425 -7.485 1.00 54.09 97 LYS A C 1
ATOM 730 O O . LYS A 1 97 ? -3.495 21.523 -6.666 1.00 54.09 97 LYS A O 1
ATOM 735 N N . ALA A 1 98 ? -4.747 23.136 -7.662 1.00 48.97 98 ALA A N 1
ATOM 736 C CA . ALA A 1 98 ? -6.023 22.971 -6.989 1.00 48.97 98 ALA A CA 1
ATOM 737 C C . ALA A 1 98 ? -6.518 21.511 -7.030 1.00 48.97 98 ALA A C 1
ATOM 739 O O . ALA A 1 98 ? -7.329 21.130 -7.868 1.00 48.97 98 ALA A O 1
ATOM 740 N N . HIS A 1 99 ? -6.029 20.683 -6.107 1.00 43.91 99 HIS A N 1
ATOM 741 C CA . HIS A 1 99 ? -6.653 19.413 -5.739 1.00 43.91 99 HIS A CA 1
ATOM 742 C C . HIS A 1 99 ? -7.801 19.621 -4.731 1.00 43.91 99 HIS A C 1
ATOM 744 O O . HIS A 1 99 ? -8.342 18.661 -4.199 1.00 43.91 99 HIS A O 1
ATOM 750 N N . ASP A 1 100 ? -8.258 20.866 -4.580 1.00 49.91 100 ASP A N 1
ATOM 751 C CA . ASP A 1 100 ? -9.554 21.279 -4.034 1.00 49.91 100 ASP A CA 1
ATOM 752 C C . ASP A 1 100 ? -10.716 20.947 -4.997 1.00 49.91 100 ASP A C 1
ATOM 754 O O . ASP A 1 100 ? -11.528 21.807 -5.323 1.00 49.91 100 ASP A O 1
ATOM 758 N N . SER A 1 101 ? -10.807 19.728 -5.535 1.00 54.66 101 SER A N 1
ATOM 759 C CA . SER A 1 101 ? -11.904 19.384 -6.467 1.00 54.66 101 SER A CA 1
ATOM 760 C C . SER A 1 101 ? -12.816 18.256 -6.002 1.00 54.66 101 SER A C 1
ATOM 762 O O . SER A 1 101 ? -13.955 18.205 -6.457 1.00 54.66 101 SER A O 1
ATOM 764 N N . MET A 1 102 ? -12.399 17.417 -5.048 1.00 48.66 102 MET A N 1
ATOM 765 C CA . MET A 1 102 ? -13.302 16.423 -4.449 1.00 48.66 102 MET A CA 1
ATOM 766 C C . MET A 1 102 ? -13.701 16.794 -3.016 1.00 48.66 102 MET A C 1
ATOM 768 O O . MET A 1 102 ? -14.890 16.842 -2.720 1.00 48.66 102 MET A O 1
ATOM 772 N N . GLU A 1 103 ? -12.751 17.186 -2.160 1.00 51.72 103 GLU A N 1
ATOM 773 C CA . GLU A 1 103 ? -13.056 17.637 -0.789 1.00 51.72 103 GLU A CA 1
ATOM 774 C C . GLU A 1 103 ? -13.682 19.039 -0.743 1.00 51.72 103 GLU A C 1
ATOM 776 O O . GLU A 1 103 ? -14.629 19.272 0.007 1.00 51.72 103 GLU A O 1
ATOM 781 N N . ALA A 1 104 ? -13.220 19.974 -1.582 1.00 49.88 104 ALA A N 1
ATOM 782 C CA . ALA A 1 104 ? -13.764 21.332 -1.583 1.00 49.88 104 ALA A CA 1
ATOM 783 C C . ALA A 1 104 ? -15.154 21.415 -2.225 1.00 49.88 104 ALA A C 1
ATOM 785 O O . ALA A 1 104 ? -15.924 22.298 -1.861 1.00 49.88 104 ALA A O 1
ATOM 786 N N . LYS A 1 105 ? -15.513 20.490 -3.128 1.00 49.31 105 LYS A N 1
ATOM 787 C CA . LYS A 1 105 ? -16.846 20.457 -3.745 1.00 49.31 105 LYS A CA 1
ATOM 788 C C . LYS A 1 105 ? -17.901 19.969 -2.745 1.00 49.31 105 LYS A C 1
ATOM 790 O O . LYS A 1 105 ? -18.874 20.672 -2.512 1.00 49.31 105 LYS A O 1
ATOM 795 N N . ILE A 1 106 ? -17.600 18.892 -2.014 1.00 55.78 106 ILE A N 1
ATOM 796 C CA . ILE A 1 106 ? -18.454 18.382 -0.926 1.00 55.78 106 ILE A CA 1
ATOM 797 C C . ILE A 1 106 ? -18.589 19.418 0.208 1.00 55.78 106 ILE A C 1
ATOM 799 O O . ILE A 1 106 ? -19.683 19.638 0.721 1.00 55.78 106 ILE A O 1
ATOM 803 N N . LYS A 1 107 ? -17.504 20.127 0.559 1.00 54.41 107 LYS A N 1
ATOM 804 C CA . LYS A 1 107 ? -17.524 21.151 1.619 1.00 54.41 107 LYS A CA 1
ATOM 805 C C . LYS A 1 107 ? -18.209 22.462 1.210 1.00 54.41 107 LYS A C 1
ATOM 807 O O . LYS A 1 107 ? -18.788 23.124 2.065 1.00 54.41 107 LYS A O 1
ATOM 812 N N . SER A 1 108 ? -18.151 22.857 -0.063 1.00 54.72 108 SER A N 1
ATOM 813 C CA . SER A 1 108 ? -18.813 24.081 -0.550 1.00 54.72 108 SER A CA 1
ATOM 814 C C . SER A 1 108 ? -20.304 23.887 -0.831 1.00 54.72 108 SER A C 1
ATOM 816 O O . SER A 1 108 ? -21.062 24.846 -0.687 1.00 54.72 108 SER A O 1
ATOM 818 N N . GLU A 1 109 ? -20.729 22.661 -1.153 1.00 56.03 109 GLU A N 1
ATOM 819 C CA . GLU A 1 109 ? -22.141 22.303 -1.335 1.00 56.03 109 GLU A CA 1
ATOM 820 C C . GLU A 1 109 ? -22.894 22.228 0.018 1.00 56.03 109 GLU A C 1
ATOM 822 O O . GLU A 1 109 ? -24.023 22.709 0.092 1.00 56.03 109 GLU A O 1
ATOM 827 N N . GLU A 1 110 ? -22.268 21.763 1.115 1.00 55.22 110 GLU A N 1
ATOM 828 C CA . GLU A 1 110 ? -22.869 21.835 2.470 1.00 55.22 110 GLU A CA 1
ATOM 829 C C . GLU A 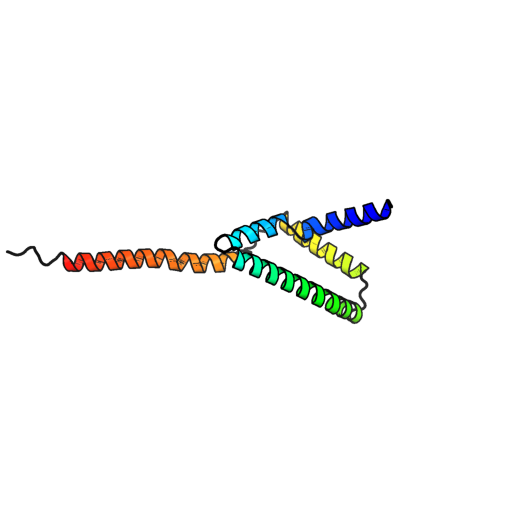1 110 ? -22.824 23.239 3.106 1.00 55.22 110 GLU A C 1
ATOM 831 O O . GLU A 1 110 ? -23.795 23.654 3.741 1.00 55.22 110 GLU A O 1
ATOM 836 N N . LEU A 1 111 ? -21.745 24.020 2.925 1.00 53.16 111 LEU A N 1
ATOM 837 C CA . LEU A 1 111 ? -21.647 25.356 3.543 1.00 53.16 111 LEU A CA 1
ATOM 838 C C . LEU A 1 111 ? -22.613 26.402 2.952 1.00 53.16 111 LEU A C 1
ATOM 840 O O . LEU A 1 111 ? -22.774 27.463 3.556 1.00 53.16 111 LEU A O 1
ATOM 844 N N . GLN A 1 112 ? -23.237 26.159 1.793 1.00 52.66 112 GLN A N 1
ATOM 845 C CA . GLN A 1 112 ? -24.162 27.122 1.174 1.00 52.66 112 GLN A CA 1
ATOM 846 C C . GLN A 1 112 ? -25.639 26.938 1.570 1.00 52.66 112 GLN A C 1
ATOM 848 O O . GLN A 1 112 ? -26.386 27.924 1.514 1.00 52.66 112 GLN A O 1
ATOM 853 N N . ASP A 1 113 ? -26.074 25.752 2.022 1.00 54.94 113 ASP A N 1
ATOM 854 C CA . ASP A 1 113 ? -27.491 25.536 2.388 1.00 54.94 113 ASP A CA 1
ATOM 855 C C . ASP A 1 113 ? -27.812 25.978 3.833 1.00 54.94 113 ASP A C 1
ATOM 857 O O . ASP A 1 113 ? -28.875 26.551 4.081 1.00 54.94 113 ASP A O 1
ATOM 861 N N . GLU A 1 114 ? -26.877 25.824 4.778 1.00 55.31 114 GLU A N 1
ATOM 862 C CA . GLU A 1 114 ? -27.077 26.135 6.210 1.00 55.31 114 GLU A CA 1
ATOM 863 C C . GLU A 1 114 ? -27.238 27.637 6.551 1.00 55.31 114 GLU A C 1
ATOM 865 O O . GLU A 1 114 ? -28.251 28.004 7.162 1.00 55.31 114 GLU A O 1
ATOM 870 N N . PRO A 1 115 ? -26.345 28.569 6.142 1.00 57.66 115 PRO A N 1
ATOM 871 C CA . PRO A 1 115 ? -26.490 29.975 6.531 1.00 57.66 115 PRO A CA 1
ATOM 872 C C . PRO A 1 115 ? -27.754 30.595 5.921 1.00 57.66 115 PRO A C 1
ATOM 874 O O . PRO A 1 115 ? -28.440 31.397 6.556 1.00 57.66 115 PRO A O 1
ATOM 877 N N . THR A 1 116 ? -28.134 30.177 4.713 1.00 60.78 116 THR A N 1
ATOM 878 C CA . THR A 1 116 ? -29.310 30.713 4.022 1.00 60.78 116 THR A CA 1
ATOM 879 C C . THR A 1 116 ? -30.619 30.287 4.694 1.00 60.78 116 THR A C 1
ATOM 881 O O . THR A 1 1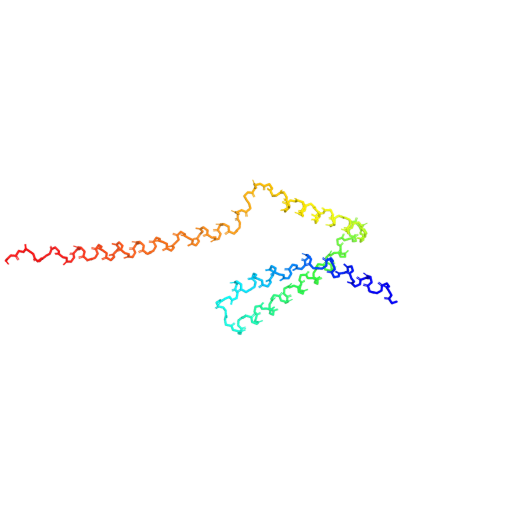16 ? -31.561 31.083 4.728 1.00 60.78 116 THR A O 1
ATOM 884 N N . ARG A 1 117 ? -30.705 29.078 5.272 1.00 63.31 117 ARG A N 1
ATOM 885 C CA . ARG A 1 117 ? -31.903 28.644 6.017 1.00 63.31 117 ARG A CA 1
ATOM 886 C C . ARG A 1 117 ? -32.087 29.431 7.304 1.00 63.31 117 ARG A C 1
ATOM 888 O O . ARG A 1 117 ? -33.199 29.897 7.548 1.00 63.31 117 ARG A O 1
ATOM 895 N N . GLN A 1 118 ? -31.013 29.658 8.059 1.00 62.69 118 GLN A N 1
ATOM 896 C CA . GLN A 1 118 ? -31.061 30.454 9.288 1.00 62.69 118 GLN A CA 1
ATOM 897 C C . GLN A 1 118 ? -31.487 31.906 9.000 1.00 62.69 118 GLN A C 1
ATOM 899 O O . GLN A 1 118 ? -32.380 32.435 9.664 1.00 62.69 118 GLN A O 1
ATOM 904 N N . TYR A 1 119 ? -30.928 32.536 7.957 1.00 63.03 119 TYR A N 1
ATOM 905 C CA . TYR A 1 119 ? -31.310 33.897 7.560 1.00 63.03 119 TYR A CA 1
ATOM 906 C C . TYR A 1 119 ? -32.729 33.978 6.982 1.00 63.03 119 TYR A C 1
ATOM 908 O O . TYR A 1 119 ? -33.448 34.932 7.282 1.00 63.03 119 TYR A O 1
ATOM 916 N N . ARG A 1 120 ? -33.178 32.983 6.201 1.00 64.50 120 ARG A N 1
ATOM 917 C CA . ARG A 1 120 ? -34.567 32.931 5.705 1.00 64.50 120 ARG A CA 1
ATOM 918 C C . ARG A 1 120 ? -35.576 32.678 6.825 1.00 64.50 120 ARG A C 1
ATOM 920 O O . ARG A 1 120 ? -36.660 33.248 6.769 1.00 64.50 120 ARG A O 1
ATOM 927 N N . LEU A 1 121 ? -35.235 31.876 7.835 1.00 63.91 121 LEU A N 1
ATOM 928 C CA . LEU A 1 121 ? -36.083 31.645 9.010 1.00 63.91 121 LEU A CA 1
ATOM 929 C C . LEU A 1 121 ? -36.185 32.900 9.882 1.00 63.91 121 LEU A C 1
ATOM 931 O O . LEU A 1 121 ? -37.298 33.286 10.239 1.00 63.91 121 LEU A O 1
ATOM 935 N N . CYS A 1 122 ? -35.068 33.588 10.146 1.00 63.84 122 CYS A N 1
ATOM 936 C CA . CYS A 1 122 ? -35.094 34.880 10.838 1.00 63.84 122 CYS A CA 1
ATOM 937 C C . CYS A 1 122 ? -35.891 35.932 10.052 1.00 63.84 122 CYS A C 1
ATOM 939 O O . CYS A 1 122 ? -36.786 36.553 10.614 1.00 63.84 122 CYS A O 1
ATOM 941 N N . ALA A 1 123 ? -35.647 36.088 8.746 1.00 65.81 123 ALA A N 1
ATOM 942 C CA . ALA A 1 123 ? -36.355 37.074 7.924 1.00 65.81 123 ALA A CA 1
ATOM 943 C C . ALA A 1 123 ? -37.861 36.773 7.791 1.00 65.81 123 ALA A C 1
ATOM 945 O O . ALA A 1 123 ? -38.684 37.691 7.804 1.00 65.81 123 ALA A O 1
ATOM 946 N N . ALA A 1 124 ? -38.244 35.496 7.697 1.00 66.19 124 ALA A N 1
ATOM 947 C CA . ALA A 1 124 ? -39.648 35.090 7.698 1.00 66.19 124 ALA A CA 1
ATOM 948 C C . ALA A 1 124 ? -40.316 35.320 9.066 1.00 66.19 124 ALA A C 1
ATOM 950 O O . ALA A 1 124 ? -41.479 35.731 9.116 1.00 66.19 124 ALA A O 1
ATOM 951 N N . GLY A 1 125 ? -39.588 35.100 10.167 1.00 60.59 125 GLY A N 1
ATOM 952 C CA . GLY A 1 125 ? -40.043 35.413 11.523 1.00 60.59 125 GLY A CA 1
ATOM 953 C C . GLY A 1 125 ? -40.282 36.911 11.725 1.00 60.59 125 GLY A C 1
ATOM 954 O O . GLY A 1 125 ? -41.346 37.306 12.207 1.00 60.59 125 GLY A O 1
ATOM 955 N N . ASP A 1 126 ? -39.347 37.744 11.265 1.00 61.53 126 ASP A N 1
ATOM 956 C CA . ASP A 1 126 ? -39.426 39.205 11.366 1.00 61.53 126 ASP A CA 1
ATOM 957 C C . ASP A 1 126 ? -40.580 39.781 10.529 1.00 61.53 126 ASP A C 1
ATOM 959 O O . ASP A 1 126 ? -41.378 40.587 11.012 1.00 61.53 126 ASP A O 1
ATOM 963 N N . ALA A 1 127 ? -40.765 39.300 9.293 1.00 61.66 127 ALA A N 1
ATOM 964 C CA . ALA A 1 127 ? -41.868 39.735 8.431 1.00 61.66 127 ALA A CA 1
ATOM 965 C C . ALA A 1 127 ? -43.252 39.383 9.010 1.00 61.66 127 ALA A C 1
ATOM 967 O O . ALA A 1 127 ? -44.212 40.147 8.849 1.00 61.66 127 ALA A O 1
ATOM 968 N N . LYS A 1 128 ? -43.364 38.246 9.710 1.00 59.47 128 LYS A N 1
ATOM 969 C CA . LYS A 1 128 ? -44.604 37.828 10.378 1.00 59.47 128 LYS A CA 1
ATOM 970 C C . LYS A 1 128 ? -44.893 38.667 11.623 1.00 59.47 128 LYS A C 1
ATOM 972 O O . LYS A 1 128 ? -46.058 38.958 11.889 1.00 59.47 128 LYS A O 1
ATOM 977 N N . HIS A 1 129 ? -43.861 39.092 12.352 1.00 56.53 129 HIS A N 1
ATOM 978 C CA . HIS A 1 129 ? -44.027 39.936 13.535 1.00 56.53 129 HIS A CA 1
ATOM 979 C C . HIS A 1 129 ? -44.346 41.393 13.162 1.00 56.53 129 HIS A C 1
ATOM 981 O O . HIS A 1 129 ? -45.283 41.978 13.709 1.00 56.53 129 HIS A O 1
ATOM 987 N N . ARG A 1 130 ? -43.684 41.944 12.134 1.00 55.81 130 ARG A N 1
ATOM 988 C CA . ARG A 1 130 ? -43.919 43.318 11.651 1.00 55.81 130 ARG A CA 1
ATOM 989 C C . ARG A 1 130 ? -45.309 43.544 11.053 1.00 55.81 130 ARG A C 1
ATOM 991 O O . ARG A 1 130 ? -45.849 44.636 11.188 1.00 55.81 130 ARG A O 1
ATOM 998 N N . ARG A 1 131 ? -45.921 42.529 10.427 1.00 56.59 131 ARG A N 1
ATOM 999 C CA . ARG A 1 131 ? -47.319 42.621 9.951 1.00 56.59 131 ARG A CA 1
ATOM 1000 C C . ARG A 1 131 ? -48.358 42.592 11.071 1.00 56.59 131 ARG A C 1
ATOM 1002 O O . ARG A 1 131 ? -49.485 43.004 10.832 1.00 56.59 131 ARG A O 1
ATOM 1009 N N . SER A 1 132 ? -48.012 42.098 12.258 1.00 56.34 132 SER A N 1
ATOM 1010 C CA . SER A 1 132 ? -48.966 41.954 13.363 1.00 56.34 132 SER A CA 1
ATOM 1011 C C . SER A 1 132 ? -48.965 43.140 14.335 1.00 56.34 132 SER A C 1
ATOM 1013 O O . SER A 1 132 ? -49.845 43.204 15.189 1.00 56.34 132 SER A O 1
ATOM 1015 N N . GLY A 1 133 ? -47.992 44.053 14.226 1.00 53.41 133 GLY A N 1
ATOM 1016 C CA . GLY A 1 133 ? -47.829 45.202 15.126 1.00 53.41 133 GLY A CA 1
ATOM 1017 C C . GLY A 1 133 ? -48.430 46.521 14.631 1.00 53.41 133 GLY A C 1
ATOM 1018 O O . GLY A 1 133 ? -48.483 47.468 15.399 1.00 53.41 133 GLY A O 1
ATOM 1019 N N . HIS A 1 134 ? -48.901 46.607 13.383 1.00 51.84 134 HIS A N 1
ATOM 1020 C CA . HIS A 1 134 ? -49.396 47.861 12.795 1.00 51.84 134 HI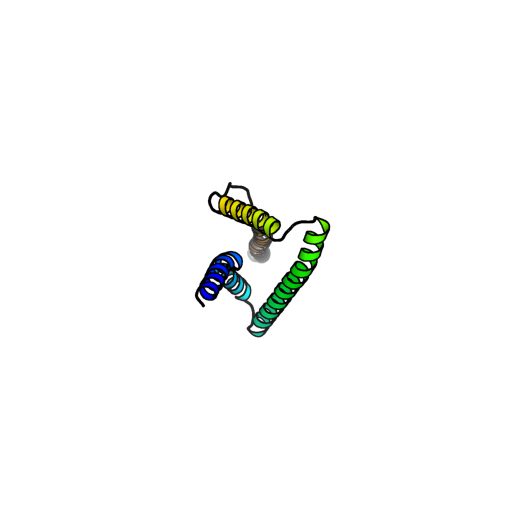S A CA 1
ATOM 1021 C C . HIS A 1 134 ? -50.929 47.935 12.737 1.00 51.84 134 HIS A C 1
ATOM 1023 O O . HIS A 1 134 ? -51.506 48.281 11.712 1.00 51.84 134 HIS A O 1
ATOM 1029 N N . HIS A 1 135 ? -51.598 47.535 13.822 1.00 52.69 135 HIS A N 1
ATOM 1030 C CA . HIS A 1 135 ? -53.062 47.610 13.911 1.00 52.69 135 HIS A CA 1
ATOM 1031 C C . HIS A 1 135 ? -53.581 48.050 15.291 1.00 52.69 135 HIS A C 1
ATOM 1033 O O . HIS A 1 135 ? -54.738 47.789 15.616 1.00 52.69 135 HIS A O 1
ATOM 1039 N N . ARG A 1 136 ? -52.734 48.675 16.122 1.00 57.25 136 ARG A N 1
ATOM 1040 C CA . ARG A 1 136 ? -53.087 49.108 17.486 1.00 57.25 136 ARG A CA 1
ATOM 1041 C C . ARG A 1 136 ? -52.579 50.511 17.843 1.00 57.25 136 ARG A C 1
ATOM 1043 O O . ARG A 1 136 ? -52.162 50.715 18.968 1.00 57.25 136 ARG A O 1
ATOM 1050 N N . ASP A 1 137 ? -52.641 51.454 16.911 1.00 50.28 137 ASP A N 1
AT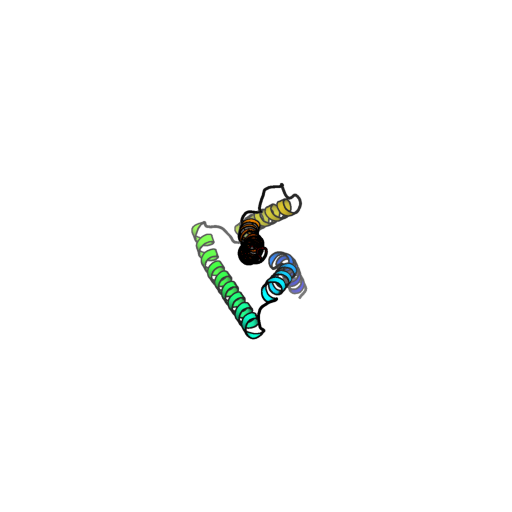OM 1051 C CA . ASP A 1 137 ? -52.462 52.881 17.218 1.00 50.28 137 ASP A CA 1
ATOM 1052 C C . ASP A 1 137 ? -53.526 53.692 16.467 1.00 50.28 137 ASP A C 1
ATOM 1054 O O . ASP A 1 137 ? -53.222 54.525 15.627 1.00 50.28 137 ASP A O 1
ATOM 1058 N N . ASP A 1 138 ? -54.790 53.381 16.731 1.00 52.91 138 ASP A N 1
ATOM 1059 C CA . ASP A 1 138 ? -55.921 54.286 16.540 1.00 52.91 138 ASP A CA 1
ATOM 1060 C C . ASP A 1 138 ? -56.852 54.036 17.739 1.00 52.91 138 ASP A C 1
ATOM 1062 O O . ASP A 1 138 ? -56.912 52.898 18.209 1.00 52.91 138 ASP A O 1
ATOM 1066 N N . TYR A 1 139 ? -57.540 55.091 18.194 1.00 49.28 139 TYR A N 1
ATOM 1067 C CA . TYR A 1 139 ? -58.402 55.266 19.391 1.00 49.28 139 TYR A CA 1
ATOM 1068 C C . TYR A 1 139 ? -57.692 55.667 20.696 1.00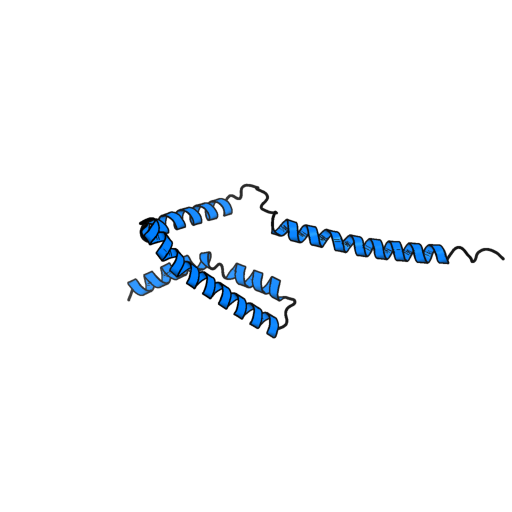 49.28 139 TYR A C 1
ATOM 1070 O O . TYR A 1 139 ? -57.222 54.786 21.452 1.00 49.28 139 TYR A O 1
#